Protein AF-A0A3C0MD47-F1 (afdb_monomer)

Sequence (57 aa):
MTMPIPSNPPTVSPPVGAYSHVVQVKAGSDLFYIAGQVGLTPEGVLPASLEEQAEQA

Mean predicted aligned error: 2.98 Å

Radius of gyration: 13.74 Å; Cα contacts (8 Å, |Δi|>4): 86; chains: 1; bounding box: 33×16×38 Å

Secondary structure (DSSP, 8-state):
-PPPEEE--TTSPPPSSS--SEEEEESSSEEEEEPPP-S--TT-PPPSSHHHHHHH-

pLDDT: mean 95.09, std 4.73, range [66.44, 98.44]

Nearest PDB structures (foldseek):
  1jd1-assembly1_F  TM=8.833E-01  e=4.485E-03  Saccharomyces cerevisiae
  3quw-assembly1_A  TM=8.357E-01  e=1.447E-02  Saccharomyces cerevisiae
  8qov-assembly1_A  TM=8.103E-01  e=2.960E-02  Capra hircus
  8qos-assembly2_D  TM=7.976E-01  e=4.668E-02  Capra hircus

Structure (mmCIF, N/CA/C/O backbone):
data_AF-A0A3C0MD47-F1
#
_entry.id   AF-A0A3C0MD47-F1
#
loop_
_atom_site.group_PDB
_atom_site.id
_atom_site.type_symbol
_atom_site.label_atom_id
_atom_site.label_alt_id
_atom_site.label_comp_id
_atom_site.label_asym_id
_atom_site.label_entity_id
_atom_site.label_seq_id
_atom_site.pdbx_PDB_ins_code
_atom_site.Cartn_x
_atom_site.Cartn_y
_atom_site.Cartn_z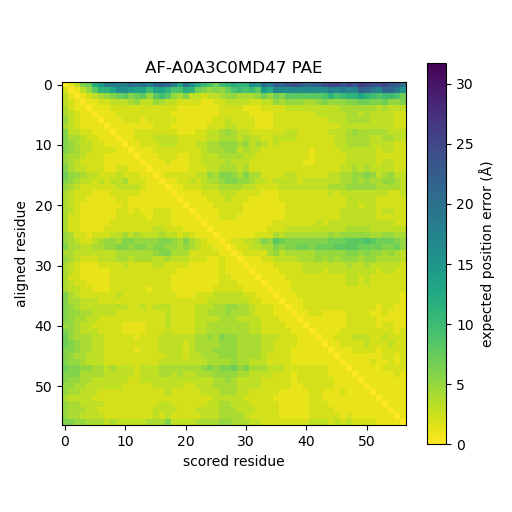
_atom_site.occupancy
_atom_site.B_iso_or_equiv
_atom_site.auth_seq_id
_atom_site.auth_comp_id
_atom_site.auth_asym_id
_atom_site.auth_atom_id
_atom_site.pdbx_PDB_model_num
ATOM 1 N N . MET A 1 1 ? -18.390 2.756 18.637 1.00 66.44 1 MET A N 1
ATOM 2 C CA . MET A 1 1 ? -17.473 2.319 17.563 1.00 66.44 1 MET A CA 1
ATOM 3 C C . MET A 1 1 ? -17.040 3.560 16.808 1.00 66.44 1 MET A C 1
ATOM 5 O O . MET A 1 1 ? -17.910 4.320 16.407 1.00 66.44 1 MET A O 1
ATOM 9 N N . THR A 1 2 ? -15.738 3.807 16.682 1.00 80.56 2 THR A N 1
ATOM 10 C CA . THR A 1 2 ? -15.229 4.901 15.841 1.00 80.56 2 THR A CA 1
ATOM 11 C C . THR A 1 2 ? -15.421 4.552 14.370 1.00 80.56 2 THR A C 1
ATOM 13 O O . THR A 1 2 ? -15.194 3.407 13.982 1.00 80.56 2 THR A O 1
ATO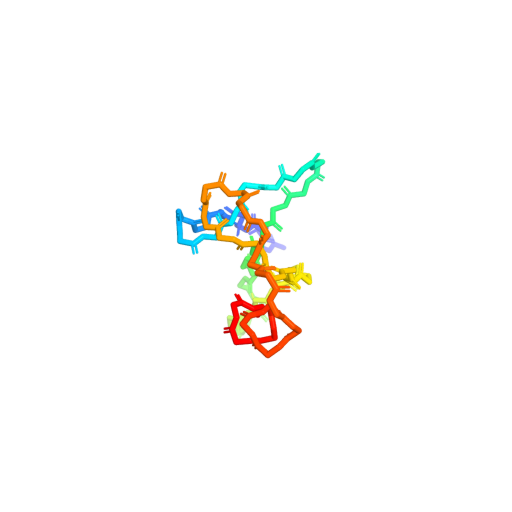M 16 N N . MET A 1 3 ? -15.815 5.532 13.556 1.00 89.69 3 MET A N 1
ATOM 17 C CA . MET A 1 3 ? -15.865 5.369 12.105 1.00 89.69 3 MET A CA 1
ATOM 18 C C . MET A 1 3 ? -14.451 5.360 11.500 1.00 89.69 3 MET A C 1
ATOM 20 O O . MET A 1 3 ? -13.646 6.219 11.864 1.00 89.69 3 MET A O 1
ATOM 24 N N . PRO A 1 4 ? -14.144 4.435 10.573 1.00 95.88 4 PRO A N 1
ATOM 25 C CA . PRO A 1 4 ? -12.891 4.464 9.830 1.00 95.88 4 PRO A CA 1
ATOM 26 C C . PRO A 1 4 ? -12.802 5.712 8.944 1.00 95.88 4 PRO A C 1
ATOM 28 O O . PRO A 1 4 ? -13.796 6.121 8.345 1.00 95.88 4 PRO A O 1
ATOM 31 N N . ILE A 1 5 ? -11.608 6.292 8.844 1.00 97.50 5 ILE A N 1
ATOM 32 C CA . ILE A 1 5 ? -11.331 7.482 8.032 1.00 97.50 5 ILE A CA 1
ATOM 33 C C . ILE A 1 5 ? -10.440 7.050 6.856 1.00 97.50 5 ILE A C 1
ATOM 35 O O . ILE A 1 5 ? -9.239 6.851 7.063 1.00 97.50 5 ILE A O 1
ATOM 39 N N . PRO A 1 6 ? -10.999 6.837 5.648 1.00 97.75 6 PRO A N 1
ATOM 40 C CA . PRO A 1 6 ? -10.220 6.467 4.470 1.00 97.75 6 PRO A CA 1
ATOM 41 C C . PRO A 1 6 ? -9.502 7.676 3.856 1.00 97.75 6 PRO A C 1
ATOM 43 O O . PRO A 1 6 ? -10.034 8.788 3.852 1.00 97.75 6 PRO A O 1
ATOM 46 N N . SER A 1 7 ? -8.318 7.458 3.285 1.00 97.69 7 SER A N 1
ATOM 47 C CA . SER A 1 7 ? -7.597 8.468 2.506 1.00 97.69 7 SER A CA 1
ATOM 48 C C . SER A 1 7 ? -6.698 7.853 1.428 1.00 97.69 7 SER A C 1
ATOM 50 O O . SER A 1 7 ? -6.266 6.702 1.521 1.00 97.69 7 SER A O 1
ATOM 52 N N . ASN A 1 8 ? -6.423 8.651 0.391 1.00 97.44 8 ASN A N 1
ATOM 53 C CA . ASN A 1 8 ? -5.512 8.325 -0.706 1.00 97.44 8 ASN A CA 1
ATOM 54 C C . ASN A 1 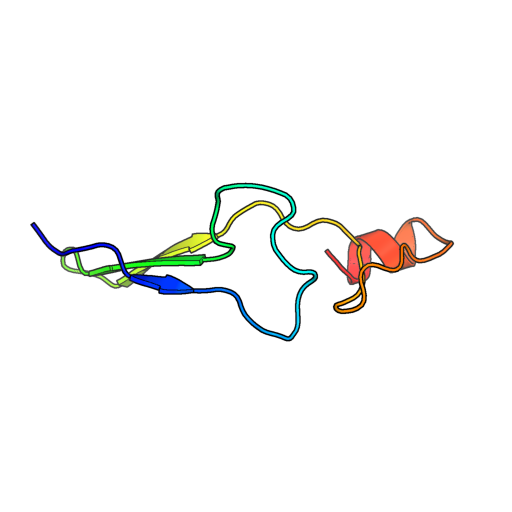8 ? -4.504 9.475 -0.859 1.00 97.44 8 ASN A C 1
ATOM 56 O O . ASN A 1 8 ? -4.902 10.556 -1.302 1.00 97.44 8 ASN A O 1
ATOM 60 N N . PRO A 1 9 ? -3.233 9.296 -0.457 1.00 94.94 9 PRO A N 1
ATOM 61 C CA . PRO A 1 9 ? -2.220 10.329 -0.633 1.00 94.94 9 PRO A CA 1
ATOM 62 C C . PRO A 1 9 ? -1.945 10.580 -2.126 1.00 94.94 9 PRO A C 1
ATOM 64 O O . PRO A 1 9 ? -1.903 9.622 -2.896 1.00 94.94 9 PRO A O 1
ATOM 67 N N . PRO A 1 10 ? -1.716 11.835 -2.554 1.00 94.06 10 PRO A N 1
ATOM 68 C CA . PRO A 1 10 ? -1.459 12.160 -3.961 1.00 94.06 10 PRO A CA 1
ATOM 69 C C . PRO A 1 10 ? -0.065 11.727 -4.442 1.00 94.06 10 PRO A C 1
ATOM 71 O O . PRO A 1 10 ? 0.227 11.800 -5.628 1.00 94.06 10 PRO A O 1
ATOM 74 N N . THR A 1 11 ? 0.808 11.306 -3.526 1.00 92.69 11 THR A N 1
ATOM 75 C CA . THR A 1 11 ? 2.187 10.875 -3.795 1.00 92.69 11 THR A CA 1
ATOM 76 C C . THR A 1 11 ? 2.296 9.385 -4.117 1.00 92.69 11 THR A C 1
ATOM 78 O O . THR A 1 11 ? 3.398 8.852 -4.143 1.00 92.69 11 THR A O 1
ATOM 81 N N . VAL A 1 12 ? 1.172 8.695 -4.302 1.00 94.06 12 VAL A N 1
ATOM 82 C CA . VAL A 1 12 ? 1.118 7.273 -4.653 1.00 94.06 12 VAL A CA 1
ATOM 83 C C . VAL A 1 12 ? 0.117 7.097 -5.780 1.00 94.06 12 VAL A C 1
ATOM 85 O O . VAL A 1 12 ? -0.856 7.851 -5.865 1.00 94.06 12 VAL A O 1
ATOM 88 N N . SER A 1 13 ? 0.351 6.111 -6.647 1.00 95.56 13 SER A N 1
ATOM 89 C CA . SER A 1 13 ? -0.547 5.843 -7.774 1.00 95.56 13 SER A CA 1
ATOM 90 C C . SER A 1 13 ? -1.987 5.636 -7.280 1.00 95.56 13 SER A C 1
ATOM 92 O O . SER A 1 13 ? -2.168 4.963 -6.264 1.00 95.56 13 SER A O 1
ATOM 94 N N . PRO A 1 14 ? -3.027 6.187 -7.933 1.00 95.19 14 PRO A N 1
ATOM 95 C CA . PRO A 1 14 ? -4.406 6.037 -7.476 1.00 95.19 14 PRO A CA 1
ATOM 96 C C . PRO A 1 14 ? -4.843 4.568 -7.308 1.00 95.19 14 PRO A C 1
ATOM 98 O O . PRO A 1 14 ? -4.407 3.708 -8.076 1.00 95.19 14 PRO A O 1
ATOM 101 N N . P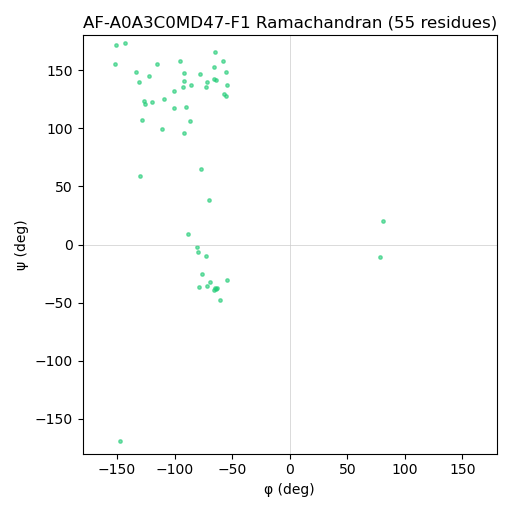RO A 1 15 ? -5.745 4.257 -6.356 1.00 95.81 15 PRO A N 1
ATOM 102 C CA . PRO A 1 15 ? -6.296 2.913 -6.217 1.00 95.81 15 PRO A CA 1
ATOM 103 C C . PRO A 1 15 ? -6.940 2.416 -7.516 1.00 95.81 15 PRO A C 1
ATOM 105 O O . PRO A 1 15 ? -7.825 3.068 -8.068 1.00 95.81 15 PRO A O 1
ATOM 108 N N . VAL A 1 16 ? -6.546 1.227 -7.976 1.00 92.94 16 VAL A N 1
ATOM 109 C CA . VAL A 1 16 ? -7.081 0.619 -9.214 1.00 92.94 16 VAL A CA 1
ATOM 110 C C . VAL A 1 16 ? -8.450 -0.052 -9.033 1.00 92.94 16 VAL A C 1
ATOM 112 O O . VAL A 1 16 ? -9.057 -0.508 -9.998 1.00 92.94 16 VAL A O 1
ATOM 115 N N . GLY A 1 17 ? -8.945 -0.137 -7.798 1.00 93.88 17 GLY A N 1
ATOM 116 C CA . GLY A 1 17 ? -10.202 -0.798 -7.458 1.00 93.88 17 GLY A CA 1
ATOM 117 C C . GLY A 1 17 ? -10.906 -0.137 -6.278 1.00 93.88 17 GLY A C 1
ATOM 118 O O . GLY A 1 17 ? -10.522 0.938 -5.824 1.00 93.88 17 GLY A O 1
ATOM 119 N N . ALA A 1 18 ? -11.941 -0.798 -5.759 1.00 96.38 18 ALA A N 1
ATOM 120 C CA . ALA A 1 18 ? -12.764 -0.291 -4.661 1.00 96.38 18 ALA A CA 1
ATOM 121 C C . ALA A 1 18 ? -12.072 -0.441 -3.289 1.00 96.38 18 ALA A C 1
ATOM 123 O O . ALA A 1 18 ? -12.524 -1.197 -2.430 1.00 96.38 18 ALA A O 1
ATOM 124 N N . TYR A 1 19 ? -10.963 0.272 -3.094 1.00 96.81 19 TYR A N 1
ATOM 125 C CA . TYR A 1 19 ? -10.234 0.350 -1.828 1.00 96.81 19 TYR A CA 1
ATOM 126 C C . TYR A 1 19 ? -9.673 1.762 -1.587 1.00 96.81 19 TYR A C 1
ATOM 128 O O . TYR A 1 19 ? -9.781 2.651 -2.432 1.00 96.81 19 TYR A O 1
ATOM 136 N N . SER A 1 20 ? -9.106 1.989 -0.403 1.00 97.62 20 SER A N 1
ATOM 137 C CA . SER A 1 20 ? -8.325 3.189 -0.074 1.00 97.62 20 SER A CA 1
ATOM 138 C C . SER A 1 20 ? -6.930 2.775 0.372 1.00 97.62 20 SER A C 1
ATOM 140 O O . SER A 1 20 ? -6.784 1.734 1.014 1.00 97.62 20 SER A O 1
ATOM 142 N N . HIS A 1 21 ? -5.916 3.576 0.049 1.00 97.62 21 HIS A N 1
ATOM 143 C CA . HIS A 1 21 ? -4.526 3.288 0.417 1.00 97.62 21 HIS A CA 1
ATOM 144 C C . HIS A 1 21 ? -4.312 3.260 1.919 1.00 97.62 21 HIS A C 1
ATOM 146 O O . HIS A 1 21 ? -3.553 2.430 2.413 1.00 97.62 21 HIS A O 1
ATOM 152 N N . VAL A 1 22 ? -4.993 4.149 2.641 1.00 98.00 22 VAL A N 1
ATOM 153 C CA . VAL A 1 22 ? -4.915 4.231 4.094 1.00 98.00 22 VAL A CA 1
ATOM 154 C C . VAL A 1 22 ? -6.314 4.271 4.687 1.00 98.00 22 VAL A C 1
ATOM 156 O O . VAL A 1 22 ? -7.205 4.960 4.188 1.00 98.00 22 VAL A O 1
ATOM 159 N N . VAL A 1 23 ? -6.495 3.560 5.795 1.00 97.81 23 VAL A N 1
ATOM 160 C CA . VAL A 1 23 ? -7.647 3.716 6.684 1.00 97.81 23 VAL A CA 1
ATOM 161 C C . VAL A 1 23 ? -7.145 3.964 8.099 1.00 97.81 23 VAL A C 1
ATOM 163 O O . VAL A 1 23 ? -6.444 3.128 8.671 1.00 97.81 23 VAL A O 1
AT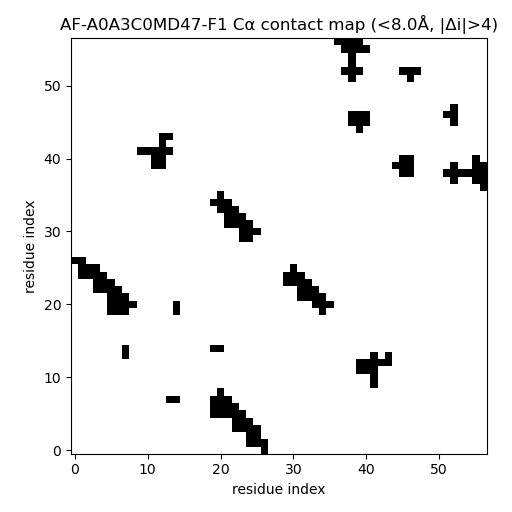OM 166 N N . GLN A 1 24 ? -7.524 5.102 8.678 1.00 97.75 24 GLN A N 1
ATOM 167 C CA . GLN A 1 24 ? -7.265 5.409 10.081 1.00 97.75 24 GLN A CA 1
ATOM 168 C C . GLN A 1 24 ? -8.449 4.979 10.956 1.00 97.75 24 GLN A C 1
ATOM 170 O O . GLN A 1 24 ? -9.604 5.277 10.648 1.00 97.75 24 GLN A O 1
ATOM 175 N N . VAL A 1 25 ? -8.166 4.333 12.086 1.00 96.69 25 VAL A N 1
ATOM 176 C CA . VAL A 1 25 ? -9.155 3.960 13.106 1.00 96.69 25 VAL A CA 1
ATOM 177 C C . VAL A 1 25 ? -8.692 4.482 14.468 1.00 96.69 25 VAL A C 1
ATOM 179 O O . VAL A 1 25 ? -7.605 4.144 14.928 1.00 96.69 25 VAL A O 1
ATOM 182 N N . LYS A 1 26 ? -9.526 5.295 15.133 1.00 94.62 26 LYS A N 1
ATOM 183 C CA . LYS A 1 26 ? -9.280 5.786 16.504 1.00 94.62 26 LYS A CA 1
ATOM 184 C C . LYS A 1 26 ? -9.932 4.842 17.517 1.00 94.62 26 LYS A C 1
ATOM 186 O O . LYS A 1 26 ? -11.129 4.958 17.783 1.00 94.62 26 LYS A O 1
ATOM 191 N N . ALA A 1 27 ? -9.180 3.895 18.069 1.00 90.88 27 ALA A N 1
ATOM 192 C CA . ALA A 1 27 ? -9.706 2.851 18.960 1.00 90.88 27 ALA A CA 1
ATOM 193 C C . ALA A 1 27 ? -8.885 2.731 20.255 1.00 90.88 27 ALA A C 1
ATOM 195 O O . ALA A 1 27 ? -8.303 1.691 20.540 1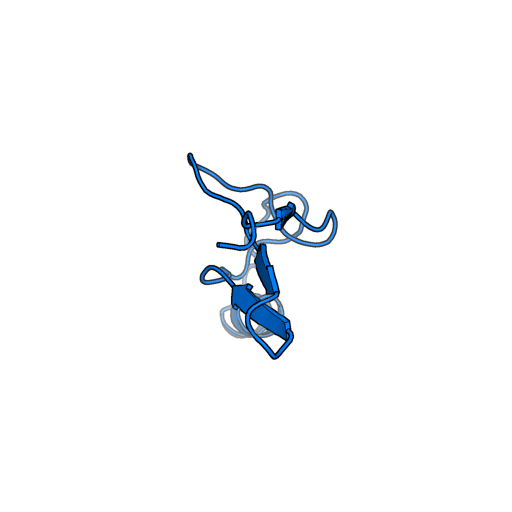.00 90.88 27 ALA A O 1
ATOM 196 N N . GLY A 1 28 ? -8.790 3.822 21.024 1.00 93.00 28 GLY A N 1
ATOM 197 C CA . GLY A 1 28 ? -7.892 3.912 22.191 1.00 93.00 28 GLY A CA 1
ATOM 198 C C . GLY A 1 28 ? -6.423 4.160 21.820 1.00 93.00 28 GLY A C 1
ATOM 199 O O . GLY A 1 28 ? -5.620 4.513 22.676 1.00 93.00 28 GLY A O 1
ATOM 200 N N . SER A 1 29 ? -6.102 4.046 20.533 1.00 94.06 29 SER A N 1
ATOM 201 C CA . SER A 1 29 ? -4.870 4.467 19.876 1.00 94.06 29 SER A CA 1
ATOM 202 C C . SER A 1 29 ? -5.167 4.830 18.416 1.00 94.06 29 SER A C 1
ATOM 204 O O . SER A 1 29 ? -6.277 4.598 17.918 1.00 94.06 29 SER A O 1
ATOM 206 N N . ASP A 1 30 ? -4.173 5.399 17.736 1.00 95.06 30 ASP A N 1
ATOM 207 C CA . ASP A 1 30 ? -4.214 5.639 16.298 1.00 95.06 30 ASP A CA 1
ATOM 208 C C . ASP A 1 30 ? -3.725 4.395 15.558 1.00 95.06 30 ASP A C 1
ATOM 210 O O . ASP A 1 30 ? -2.530 4.099 15.545 1.00 95.06 30 ASP A O 1
ATOM 214 N N . LEU A 1 31 ? -4.654 3.668 14.939 1.00 96.56 31 LEU A N 1
ATOM 215 C CA . LEU A 1 31 ? -4.342 2.539 14.070 1.00 96.56 31 LEU A CA 1
ATOM 216 C C . LEU A 1 31 ? -4.435 2.978 12.613 1.00 96.56 31 LEU A C 1
ATOM 218 O O . LEU A 1 31 ? -5.427 3.586 12.208 1.00 96.56 31 LEU A O 1
ATOM 222 N N . PHE A 1 32 ? -3.419 2.632 11.830 1.00 97.00 32 PHE A N 1
ATOM 223 C CA . PHE A 1 32 ? -3.388 2.855 10.391 1.00 97.00 32 PHE A CA 1
ATOM 224 C C . PHE A 1 32 ? -3.262 1.514 9.681 1.00 97.00 32 PHE A C 1
ATOM 226 O O . PHE A 1 32 ? -2.317 0.763 9.913 1.00 97.00 32 PHE A O 1
ATOM 233 N N . TYR A 1 33 ? -4.222 1.230 8.812 1.00 97.12 33 TYR A N 1
ATOM 234 C CA . TYR A 1 33 ? -4.181 0.095 7.903 1.00 97.12 33 TYR A CA 1
ATOM 235 C C . TYR A 1 33 ? -3.746 0.621 6.543 1.00 97.12 33 TYR A C 1
ATOM 237 O O . TYR A 1 33 ? -4.427 1.477 5.978 1.00 97.12 33 TYR A O 1
ATOM 245 N N . ILE A 1 34 ? -2.602 0.142 6.060 1.00 97.31 34 ILE A N 1
ATOM 246 C CA . ILE A 1 34 ? -2.001 0.571 4.798 1.00 97.31 34 ILE A CA 1
ATOM 247 C C . ILE A 1 34 ? -2.132 -0.587 3.809 1.00 97.31 34 ILE A C 1
ATOM 249 O O . ILE A 1 34 ? -1.735 -1.713 4.115 1.00 97.31 34 ILE A O 1
ATOM 253 N N . ALA A 1 35 ? -2.733 -0.328 2.650 1.00 97.19 35 ALA A N 1
ATOM 254 C CA . ALA A 1 35 ? -2.789 -1.296 1.563 1.00 97.19 35 ALA A CA 1
ATOM 255 C C . ALA A 1 35 ? -1.379 -1.564 1.014 1.00 97.19 35 ALA A C 1
ATOM 257 O O . ALA A 1 35 ? -0.509 -0.694 1.075 1.00 97.19 35 ALA A O 1
ATOM 258 N N . GLY A 1 36 ? -1.161 -2.752 0.446 1.00 94.75 36 GLY A N 1
ATOM 259 C CA . GLY A 1 36 ? 0.103 -3.064 -0.221 1.00 94.75 36 GLY A CA 1
ATOM 260 C C . GLY A 1 36 ? 0.389 -2.064 -1.340 1.00 94.75 36 GLY A C 1
ATOM 261 O O . GLY A 1 36 ? -0.481 -1.815 -2.176 1.00 94.75 36 GLY A O 1
ATOM 262 N N . GLN A 1 37 ? 1.592 -1.496 -1.331 1.00 94.38 37 GLN A N 1
ATOM 263 C CA . GLN A 1 37 ? 2.066 -0.622 -2.394 1.00 94.38 37 GLN A CA 1
ATOM 264 C C . GLN A 1 37 ? 2.813 -1.436 -3.446 1.00 94.38 37 GLN A C 1
ATOM 266 O O . GLN A 1 37 ? 3.411 -2.475 -3.163 1.00 94.38 37 GLN A O 1
ATOM 27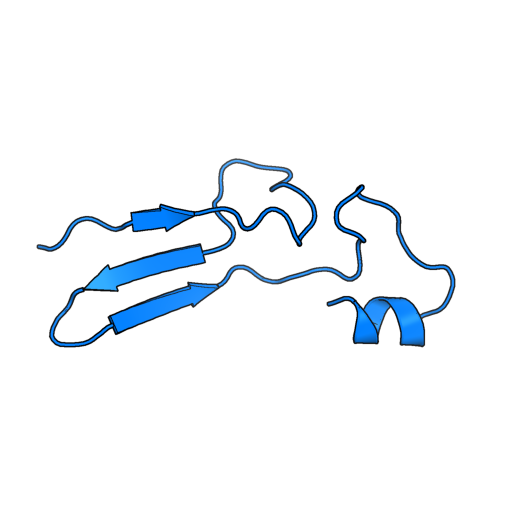1 N N . VAL A 1 38 ? 2.708 -0.974 -4.683 1.00 93.25 38 VAL A N 1
ATOM 272 C CA . VAL A 1 38 ? 3.438 -1.509 -5.831 1.00 93.25 38 VAL A CA 1
ATOM 273 C C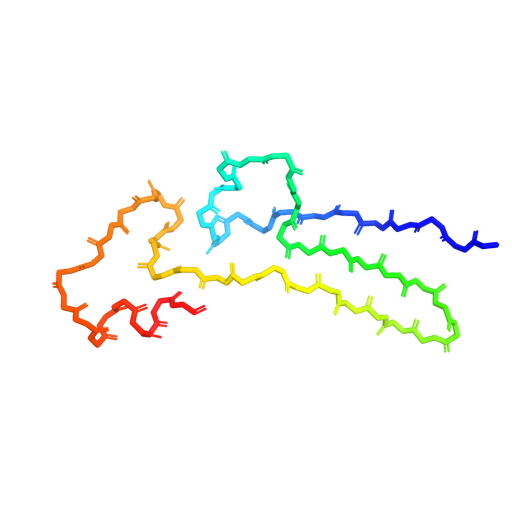 . VAL A 1 38 ? 4.380 -0.423 -6.327 1.00 93.25 38 VAL A C 1
ATOM 275 O O . VAL A 1 38 ? 4.095 0.757 -6.140 1.00 93.25 38 VAL A O 1
ATOM 278 N N . GLY A 1 39 ? 5.462 -0.813 -7.000 1.00 95.88 39 GLY A N 1
ATOM 279 C CA . GLY A 1 39 ? 6.498 0.096 -7.497 1.00 95.88 39 GLY A CA 1
ATOM 280 C C . GLY A 1 39 ? 6.076 0.989 -8.668 1.00 95.88 39 GLY A C 1
ATOM 281 O O . GLY A 1 39 ? 6.854 1.167 -9.596 1.00 95.88 39 GLY A O 1
ATOM 282 N N . LEU A 1 40 ? 4.842 1.500 -8.682 1.00 96.75 40 LEU A N 1
ATOM 283 C CA . LEU A 1 40 ? 4.356 2.467 -9.665 1.00 96.75 40 LEU A CA 1
ATOM 284 C C . LEU A 1 40 ? 4.583 3.893 -9.158 1.00 96.75 40 LEU A C 1
ATOM 286 O O . LEU A 1 40 ? 4.339 4.187 -7.986 1.00 96.75 40 LEU A O 1
ATOM 290 N N . THR A 1 41 ? 4.972 4.799 -10.055 1.00 95.81 41 THR A N 1
ATOM 291 C CA . THR A 1 41 ? 5.021 6.238 -9.753 1.00 95.81 41 THR A CA 1
ATOM 292 C C . THR A 1 41 ? 3.612 6.790 -9.473 1.00 95.81 41 THR A C 1
ATOM 294 O O . THR A 1 41 ? 2.615 6.137 -9.812 1.00 95.81 41 THR A O 1
ATOM 297 N N . PRO A 1 42 ? 3.472 8.004 -8.904 1.00 95.12 42 PRO A N 1
ATOM 298 C CA . PRO A 1 42 ? 2.163 8.643 -8.718 1.00 95.12 42 PRO A CA 1
ATOM 299 C C . PRO A 1 42 ? 1.342 8.754 -10.014 1.00 95.12 42 PRO A C 1
ATOM 301 O O . PRO A 1 42 ? 0.116 8.656 -9.993 1.00 95.12 42 PRO A O 1
ATOM 304 N N . GLU A 1 43 ? 2.015 8.879 -11.157 1.00 95.00 43 GLU A N 1
ATOM 305 C CA . GLU A 1 43 ? 1.425 8.937 -12.498 1.00 95.00 43 GLU A CA 1
ATOM 306 C C . GLU A 1 43 ? 1.067 7.551 -13.064 1.00 95.00 43 GLU A C 1
ATOM 308 O O . GLU A 1 43 ? 0.523 7.455 -14.164 1.00 95.00 43 GLU A O 1
ATOM 313 N N . GLY A 1 44 ? 1.352 6.471 -12.330 1.00 94.75 44 GLY A N 1
ATOM 314 C CA . GLY A 1 44 ? 1.072 5.094 -12.739 1.00 94.75 44 GLY A CA 1
ATOM 315 C C . GLY A 1 44 ? 2.109 4.498 -13.692 1.00 94.75 44 GLY A C 1
ATOM 316 O O . GLY A 1 44 ? 1.803 3.531 -14.390 1.00 94.75 44 GLY A O 1
ATOM 317 N N . VAL A 1 45 ? 3.322 5.054 -13.746 1.00 96.56 45 VAL A N 1
ATOM 318 C CA . VAL A 1 45 ? 4.414 4.518 -14.572 1.00 96.56 45 VAL A CA 1
ATOM 319 C C . VAL A 1 45 ? 5.153 3.430 -13.801 1.00 96.56 45 VAL A C 1
ATOM 321 O O . VAL A 1 45 ? 5.444 3.600 -12.622 1.00 96.56 45 VAL A O 1
ATOM 324 N N . LEU A 1 46 ? 5.480 2.322 -14.466 1.00 96.75 46 LEU A N 1
ATOM 325 C CA . LEU A 1 46 ? 6.359 1.292 -13.916 1.00 96.75 46 LEU A CA 1
ATOM 326 C C . LEU A 1 46 ? 7.817 1.605 -14.300 1.00 96.75 46 LEU A C 1
ATOM 328 O O . LEU A 1 46 ? 8.112 1.638 -15.499 1.00 96.75 46 LEU A O 1
ATOM 332 N N . PRO A 1 47 ? 8.725 1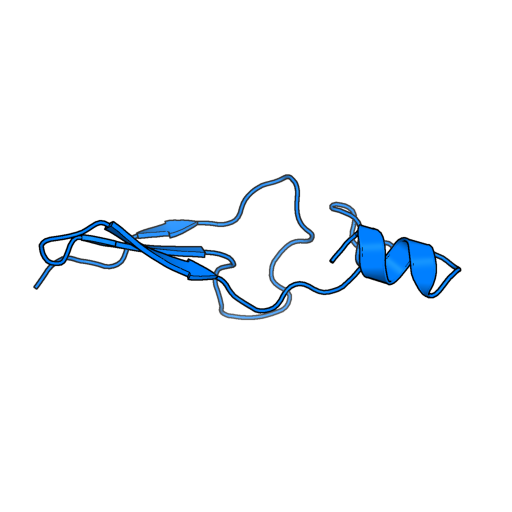.832 -13.333 1.00 97.50 47 PRO A N 1
ATOM 333 C CA . PRO A 1 47 ? 10.156 1.959 -13.592 1.00 97.50 47 PRO A CA 1
ATOM 334 C C . PRO A 1 47 ? 10.750 0.717 -14.266 1.00 97.50 47 PRO A C 1
ATOM 336 O O . PRO A 1 47 ? 10.195 -0.383 -14.193 1.00 97.50 47 PRO A O 1
ATOM 339 N N . ALA A 1 48 ? 11.885 0.887 -14.943 1.00 98.06 48 ALA A N 1
ATOM 340 C CA . ALA A 1 48 ? 12.433 -0.143 -15.822 1.00 98.06 48 ALA A CA 1
ATOM 341 C C . ALA A 1 48 ? 13.168 -1.255 -15.062 1.00 98.06 48 ALA A C 1
ATOM 343 O O . ALA A 1 48 ? 13.100 -2.416 -15.472 1.00 98.06 48 ALA A O 1
ATOM 344 N N . SER A 1 49 ? 13.875 -0.911 -13.985 1.00 98.44 49 SER A N 1
ATOM 345 C CA . SER A 1 49 ? 14.632 -1.876 -13.185 1.00 98.44 49 SER A CA 1
ATOM 346 C C . SER A 1 49 ? 13.844 -2.377 -11.975 1.00 98.44 49 SER A C 1
ATOM 348 O O . SER A 1 49 ? 12.910 -1.733 -11.493 1.00 98.44 49 SER A O 1
ATOM 350 N N . LEU A 1 50 ? 14.239 -3.548 -11.475 1.00 97.88 50 LEU A N 1
ATOM 351 C CA . LEU A 1 50 ? 13.659 -4.120 -10.264 1.00 97.88 50 LEU A CA 1
ATOM 352 C C . LEU A 1 50 ? 13.992 -3.258 -9.041 1.00 97.88 50 LEU A C 1
ATOM 354 O O . LEU A 1 50 ? 13.147 -3.074 -8.171 1.00 97.88 50 LEU A O 1
ATOM 358 N N . GLU A 1 51 ? 15.212 -2.736 -8.989 1.00 98.38 51 GLU A N 1
ATOM 359 C CA . GLU A 1 51 ? 15.719 -1.880 -7.924 1.00 98.38 51 GLU A CA 1
ATOM 360 C C . GLU A 1 51 ? 14.887 -0.598 -7.811 1.00 98.38 51 GLU A C 1
ATOM 362 O O . GLU A 1 51 ? 14.401 -0.285 -6.729 1.00 98.38 51 GLU A O 1
ATOM 367 N N . GLU A 1 52 ? 14.622 0.081 -8.930 1.00 98.06 52 GLU A N 1
ATOM 368 C CA . GLU A 1 52 ? 13.776 1.283 -8.949 1.00 98.06 52 GLU A CA 1
ATOM 369 C C . GLU A 1 52 ? 12.329 0.979 -8.533 1.00 98.06 52 GLU A C 1
ATOM 371 O O . GLU A 1 52 ? 11.707 1.764 -7.821 1.00 98.06 52 GLU A O 1
ATOM 376 N N . GLN A 1 53 ? 11.777 -0.166 -8.950 1.00 97.62 53 GLN A N 1
ATOM 377 C CA . GLN A 1 53 ? 10.442 -0.591 -8.513 1.00 97.62 53 GLN A CA 1
ATOM 378 C C . GLN A 1 53 ? 10.401 -0.883 -7.008 1.00 97.62 53 GLN A C 1
ATOM 380 O O . GLN A 1 53 ? 9.401 -0.581 -6.360 1.00 97.62 53 GLN A O 1
ATOM 385 N N . ALA A 1 54 ? 11.466 -1.467 -6.454 1.00 97.38 54 ALA A N 1
ATOM 386 C CA . ALA A 1 54 ? 11.575 -1.765 -5.030 1.00 97.38 54 ALA A CA 1
ATOM 387 C C . ALA A 1 54 ? 11.772 -0.501 -4.182 1.00 97.38 54 ALA A C 1
ATOM 389 O O . ALA A 1 54 ? 11.240 -0.435 -3.081 1.00 97.38 54 ALA A O 1
ATOM 390 N N . GLU A 1 55 ? 12.502 0.497 -4.683 1.00 96.44 55 GLU A N 1
ATOM 391 C CA . GLU A 1 55 ? 12.640 1.807 -4.030 1.00 96.44 55 GLU A CA 1
ATOM 392 C C . GLU A 1 55 ? 11.339 2.622 -4.066 1.00 96.44 55 GLU A C 1
ATOM 394 O O . GLU A 1 55 ? 11.065 3.385 -3.141 1.00 96.44 55 GLU A O 1
ATOM 399 N N . GLN A 1 56 ? 10.540 2.468 -5.125 1.00 95.38 56 GLN A N 1
ATOM 400 C CA . GLN A 1 56 ? 9.264 3.166 -5.294 1.00 95.38 56 GLN A CA 1
ATOM 401 C C . GLN A 1 56 ? 8.120 2.583 -4.438 1.00 95.38 56 GLN A C 1
ATOM 403 O O . GLN A 1 56 ? 7.157 3.304 -4.166 1.00 95.38 56 GLN A O 1
ATOM 408 N N . ALA A 1 57 ? 8.185 1.297 -4.073 1.00 92.38 57 ALA A N 1
ATOM 409 C CA . ALA A 1 57 ? 7.136 0.582 -3.332 1.00 92.38 57 ALA A CA 1
ATOM 410 C C . ALA A 1 57 ? 7.170 0.870 -1.821 1.00 92.38 57 ALA A C 1
ATOM 412 O O . ALA A 1 57 ? 6.076 1.106 -1.254 1.00 92.38 57 ALA A O 1
#

Solvent-accessible surface area (backbone atoms only — not comparable to full-atom values): 3579 Å² total; per-residue (Å²): 134,68,74,72,48,72,44,70,67,82,84,40,40,74,73,94,58,102,68,56,51,30,35,39,37,66,74,100,48,88,44,76,50,69,54,90,65,59,32,35,40,46,89,61,46,70,55,91,48,71,66,55,20,61,73,55,68

Foldseek 3Di:
DFDKDAAADLFAADDPDPHGQWIWDDDVDTDIDGDDGWLAGSPRDHDDDPVSRVVSD